Protein AF-A0A2A5QSI7-F1 (afdb_monomer)

Sequence (95 aa):
MVTQQLYVVGLGLGLIGSLVTVVSLVLAGFVTTAVIGLGTTFTFAVGLDNVFTRKDFDREHSLIYRVVNCGGAVIVVALGLLMLTVGIVSFRTFV

Structure (mmCIF, N/CA/C/O backbone):
data_AF-A0A2A5QSI7-F1
#
_entry.id   AF-A0A2A5QSI7-F1
#
loop_
_atom_site.group_PDB
_atom_site.id
_atom_site.type_symbol
_atom_site.label_atom_id
_atom_site.label_alt_id
_atom_site.label_comp_id
_atom_site.label_asym_id
_atom_site.label_entity_id
_atom_site.label_seq_id
_atom_site.pdbx_PDB_ins_code
_atom_site.Cartn_x
_atom_site.Cartn_y
_atom_site.Cartn_z
_atom_site.occupancy
_atom_site.B_iso_or_equiv
_atom_site.auth_seq_id
_atom_site.auth_comp_id
_atom_site.auth_asym_id
_atom_site.auth_atom_id
_atom_site.pdbx_PDB_model_num
ATOM 1 N N . MET A 1 1 ? -8.761 -6.774 18.023 1.00 73.94 1 MET A N 1
ATOM 2 C CA . MET A 1 1 ? -8.043 -7.800 17.208 1.00 73.94 1 MET A CA 1
ATOM 3 C C . MET A 1 1 ? -8.396 -7.869 15.703 1.00 73.94 1 MET A C 1
ATOM 5 O O . MET A 1 1 ? -7.539 -7.495 14.915 1.00 73.94 1 MET A O 1
ATOM 9 N N . VAL A 1 2 ? -9.590 -8.296 15.246 1.00 84.19 2 VAL A N 1
ATOM 10 C CA . VAL A 1 2 ? -9.871 -8.507 13.788 1.00 84.19 2 VAL A CA 1
ATOM 11 C C . VAL A 1 2 ? -9.641 -7.255 12.927 1.00 84.19 2 VAL A C 1
ATOM 13 O O . VAL A 1 2 ? -9.015 -7.318 11.874 1.00 84.19 2 VAL A O 1
ATOM 16 N N . THR A 1 3 ? -10.082 -6.084 13.389 1.00 87.88 3 THR A N 1
ATOM 17 C CA . THR A 1 3 ? -9.902 -4.822 12.653 1.00 87.88 3 THR A CA 1
ATOM 18 C C . THR A 1 3 ? -8.429 -4.453 12.465 1.00 87.88 3 THR A C 1
ATOM 20 O O . THR A 1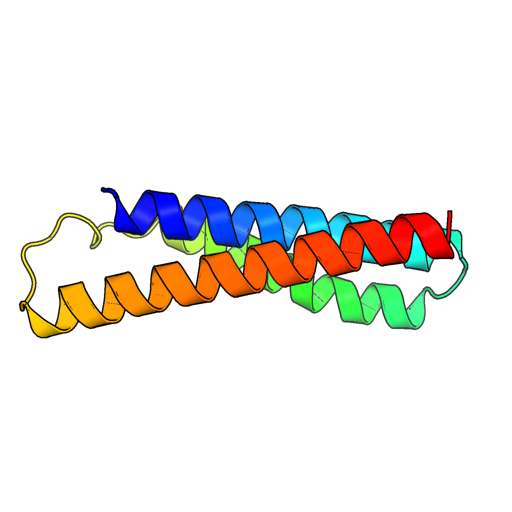 3 ? -8.051 -3.949 11.414 1.00 87.88 3 THR A O 1
ATOM 23 N N . GLN A 1 4 ? -7.582 -4.746 13.456 1.00 89.56 4 GLN A N 1
ATOM 24 C CA . GLN A 1 4 ? -6.139 -4.527 13.362 1.00 89.56 4 GLN A CA 1
ATOM 25 C C . GLN A 1 4 ? -5.518 -5.434 12.294 1.00 89.56 4 GLN A C 1
ATOM 27 O O . GLN A 1 4 ? -4.729 -4.963 11.483 1.00 89.56 4 GLN A O 1
ATOM 32 N N . GLN A 1 5 ? -5.922 -6.709 12.242 1.00 91.69 5 GLN A N 1
ATOM 33 C CA . GLN A 1 5 ? -5.467 -7.639 11.203 1.00 91.69 5 GLN A CA 1
ATOM 34 C C . GLN A 1 5 ? -5.857 -7.156 9.803 1.00 91.69 5 GLN A C 1
ATOM 36 O O . GLN A 1 5 ? -5.024 -7.185 8.904 1.00 91.69 5 GLN A O 1
ATOM 41 N N . LEU A 1 6 ? -7.081 -6.651 9.621 1.00 94.12 6 LEU A N 1
ATOM 42 C CA . LEU A 1 6 ? -7.516 -6.083 8.341 1.00 94.12 6 LEU A CA 1
ATOM 43 C C . LEU A 1 6 ? -6.652 -4.886 7.921 1.00 94.12 6 LEU A C 1
ATOM 45 O O . LEU A 1 6 ? -6.231 -4.818 6.768 1.00 94.12 6 LEU A O 1
ATOM 49 N N . TYR A 1 7 ? -6.323 -3.984 8.850 1.00 94.38 7 TYR A N 1
ATOM 50 C CA . TYR A 1 7 ? -5.392 -2.890 8.567 1.00 94.38 7 TYR A CA 1
ATOM 51 C C . TYR A 1 7 ? -4.005 -3.401 8.164 1.00 94.38 7 TYR A C 1
ATOM 53 O O . TYR A 1 7 ? -3.480 -2.960 7.146 1.00 94.38 7 TYR A O 1
ATOM 61 N N . VAL A 1 8 ? -3.428 -4.345 8.918 1.00 95.69 8 VAL A N 1
ATOM 62 C CA . VAL A 1 8 ? -2.114 -4.936 8.604 1.00 95.69 8 VAL A CA 1
ATOM 63 C C . VAL A 1 8 ? -2.120 -5.570 7.213 1.00 95.69 8 VAL A C 1
ATOM 65 O O . VAL A 1 8 ? -1.206 -5.325 6.429 1.00 95.69 8 VAL A O 1
ATOM 68 N N . VAL A 1 9 ? -3.162 -6.335 6.881 1.00 97.19 9 VAL A N 1
ATOM 69 C CA . VAL A 1 9 ? -3.310 -6.964 5.564 1.00 97.19 9 VAL A CA 1
ATOM 70 C C . VAL A 1 9 ? -3.405 -5.904 4.470 1.00 97.19 9 VAL A C 1
ATOM 72 O O . VAL A 1 9 ? -2.625 -5.946 3.524 1.00 97.19 9 VAL A O 1
ATOM 75 N N . GLY A 1 10 ? -4.306 -4.928 4.592 1.00 97.12 10 GLY A N 1
ATOM 76 C CA . GLY A 1 10 ? -4.476 -3.897 3.567 1.00 97.12 10 GLY A CA 1
ATOM 77 C C . GLY A 1 10 ? -3.223 -3.047 3.352 1.00 97.12 10 GLY A C 1
ATOM 78 O O . GLY A 1 10 ? -2.805 -2.835 2.216 1.00 97.12 10 GLY A O 1
ATOM 79 N N . LEU A 1 11 ? -2.569 -2.624 4.434 1.00 97.56 11 LEU A N 1
ATOM 80 C CA . LEU A 1 11 ? -1.329 -1.850 4.360 1.00 97.56 11 LEU A CA 1
ATOM 81 C C . LEU A 1 11 ? -0.170 -2.681 3.804 1.00 97.56 11 LEU A C 1
ATOM 83 O O . LEU A 1 11 ? 0.600 -2.172 2.996 1.00 97.56 11 LEU A O 1
ATOM 87 N N . GLY A 1 12 ? -0.072 -3.958 4.181 1.00 97.81 12 GLY A N 1
ATOM 88 C CA . GLY A 1 12 ? 0.931 -4.878 3.649 1.00 97.81 12 GLY A CA 1
ATOM 89 C C . GLY A 1 12 ? 0.764 -5.116 2.147 1.00 97.81 12 GLY A C 1
ATOM 90 O O . GLY A 1 12 ? 1.733 -5.005 1.399 1.00 97.81 12 GLY A O 1
ATOM 91 N N . LEU A 1 13 ? -0.466 -5.367 1.687 1.00 98.06 13 LEU A N 1
ATOM 92 C CA . LEU A 1 13 ? -0.780 -5.497 0.257 1.00 98.06 13 LEU A CA 1
ATOM 93 C C . LEU A 1 13 ? -0.438 -4.209 -0.502 1.00 98.06 13 LEU A C 1
ATOM 95 O O . LEU A 1 13 ? 0.188 -4.268 -1.561 1.00 98.06 13 LEU A O 1
ATOM 99 N N . GLY A 1 14 ? -0.795 -3.055 0.069 1.00 97.81 14 GLY A N 1
ATOM 100 C CA . GLY A 1 14 ? -0.483 -1.749 -0.501 1.00 97.81 14 GLY A CA 1
ATOM 101 C C . GLY A 1 14 ? 1.016 -1.492 -0.616 1.00 97.81 14 GLY A C 1
ATOM 102 O O . GLY A 1 14 ? 1.476 -1.066 -1.674 1.00 97.81 14 GLY A O 1
ATOM 103 N N . LEU A 1 15 ? 1.778 -1.827 0.428 1.00 98.00 15 LEU A N 1
ATOM 104 C CA . LEU A 1 15 ? 3.232 -1.682 0.469 1.00 98.00 15 LEU A CA 1
ATOM 105 C C . LEU A 1 15 ? 3.927 -2.566 -0.573 1.00 98.00 15 LEU A C 1
ATOM 107 O O . LEU A 1 15 ? 4.814 -2.103 -1.287 1.00 98.00 15 LEU A O 1
ATOM 111 N N . ILE A 1 16 ? 3.518 -3.833 -0.684 1.00 98.12 16 ILE A N 1
ATOM 112 C CA . ILE A 1 16 ? 4.063 -4.755 -1.689 1.00 98.12 16 ILE A CA 1
ATOM 113 C C . ILE A 1 16 ? 3.742 -4.236 -3.094 1.00 98.12 16 ILE A C 1
ATOM 115 O O . ILE A 1 16 ? 4.638 -4.117 -3.929 1.00 98.12 16 ILE A O 1
ATOM 119 N N . GLY A 1 17 ? 2.481 -3.877 -3.347 1.00 97.56 17 GLY A N 1
ATOM 120 C CA . GLY A 1 17 ? 2.043 -3.355 -4.638 1.00 97.56 17 GLY A CA 1
ATOM 121 C C . GLY A 1 17 ? 2.783 -2.088 -5.063 1.00 97.56 17 GLY A C 1
ATOM 122 O O . GLY A 1 17 ? 3.246 -1.989 -6.204 1.00 97.56 17 GLY A O 1
ATOM 123 N N . SER A 1 18 ? 2.961 -1.137 -4.144 1.00 97.50 18 SER A N 1
ATOM 124 C CA . SER A 1 18 ? 3.675 0.109 -4.425 1.00 97.50 18 SER A CA 1
ATOM 125 C C . SER A 1 18 ? 5.170 -0.120 -4.662 1.00 97.50 18 SER A C 1
ATOM 127 O O . SER A 1 18 ? 5.726 0.472 -5.584 1.00 97.50 18 SER A O 1
ATOM 129 N N . LEU A 1 19 ? 5.820 -1.020 -3.912 1.00 97.88 19 LEU A N 1
ATOM 130 C CA . LEU A 1 19 ? 7.223 -1.387 -4.141 1.00 97.88 19 LEU A CA 1
ATOM 131 C C . LEU A 1 19 ? 7.427 -2.015 -5.519 1.00 97.88 19 LEU A C 1
ATOM 133 O O . LEU A 1 19 ? 8.316 -1.590 -6.256 1.00 97.88 19 LEU A O 1
ATOM 137 N N . VAL A 1 20 ? 6.583 -2.980 -5.893 1.00 98.00 20 VAL A N 1
ATOM 138 C CA . VAL A 1 20 ? 6.644 -3.611 -7.219 1.00 98.00 20 VAL A CA 1
ATOM 139 C C . VAL A 1 20 ? 6.434 -2.567 -8.317 1.00 98.00 20 VAL A C 1
ATOM 141 O O . VAL A 1 20 ? 7.173 -2.563 -9.301 1.00 98.00 20 VAL A O 1
ATOM 144 N N . THR A 1 21 ? 5.489 -1.642 -8.132 1.00 97.62 21 THR A N 1
ATOM 145 C CA . THR A 1 21 ? 5.249 -0.531 -9.069 1.00 97.62 21 THR A CA 1
ATOM 146 C C . THR A 1 21 ? 6.501 0.332 -9.240 1.00 97.62 21 THR A C 1
ATOM 148 O O . THR A 1 21 ? 6.939 0.560 -10.366 1.00 97.62 21 THR A O 1
ATOM 151 N N . VAL A 1 22 ? 7.111 0.777 -8.136 1.00 97.62 22 VAL A N 1
ATOM 152 C CA . VAL A 1 22 ? 8.323 1.612 -8.152 1.00 97.62 22 VAL A CA 1
ATOM 153 C C . VAL A 1 22 ? 9.469 0.892 -8.857 1.00 97.62 22 VAL A C 1
ATOM 155 O O . VAL A 1 22 ? 10.083 1.469 -9.750 1.00 97.62 22 VAL A O 1
ATOM 158 N N . VAL A 1 23 ? 9.730 -0.371 -8.510 1.00 97.44 23 VAL A N 1
ATOM 159 C CA . VAL A 1 23 ? 10.795 -1.165 -9.143 1.00 97.44 23 VAL A CA 1
ATOM 160 C C . VAL A 1 23 ? 10.545 -1.313 -10.643 1.00 97.44 23 VAL A C 1
ATOM 162 O O . VAL A 1 23 ? 11.457 -1.090 -11.433 1.00 97.44 23 VAL A O 1
ATOM 165 N N . SER A 1 24 ? 9.308 -1.609 -11.045 1.00 97.31 24 SER A N 1
ATOM 166 C CA . SER A 1 24 ? 8.938 -1.753 -12.459 1.00 97.31 24 SER A CA 1
ATOM 167 C C . SER A 1 24 ? 9.173 -0.454 -13.242 1.00 97.31 24 SER A C 1
ATOM 169 O O . SER A 1 24 ? 9.745 -0.479 -14.328 1.00 97.31 24 SER A O 1
ATOM 171 N N . LEU A 1 25 ? 8.807 0.699 -12.670 1.00 96.25 25 LEU A N 1
ATOM 172 C CA . LEU A 1 25 ? 9.052 2.010 -13.282 1.00 96.25 25 LEU A CA 1
ATOM 173 C C . LEU A 1 25 ? 10.546 2.335 -13.394 1.00 96.25 25 LEU A C 1
ATOM 175 O O . LEU A 1 25 ? 10.970 2.875 -14.415 1.00 96.25 25 LEU A O 1
ATOM 179 N N . VAL A 1 26 ? 11.347 2.001 -12.376 1.00 96.81 26 VAL A N 1
ATOM 180 C CA . VAL A 1 26 ? 12.808 2.182 -12.416 1.00 96.81 26 VAL A CA 1
ATOM 181 C C . VAL A 1 26 ? 13.426 1.332 -13.524 1.00 96.81 26 VAL A C 1
ATOM 183 O O . VAL A 1 26 ? 14.231 1.850 -14.296 1.00 96.81 26 VAL A O 1
ATOM 186 N N . LEU A 1 27 ? 13.026 0.062 -13.638 1.00 96.00 27 LEU A N 1
ATOM 187 C CA . LEU A 1 27 ? 13.526 -0.849 -14.672 1.00 96.00 27 LEU A CA 1
ATOM 188 C C . LEU A 1 27 ? 13.160 -0.382 -16.089 1.00 96.00 27 LEU A C 1
ATOM 190 O O . LEU A 1 27 ? 13.976 -0.513 -16.996 1.00 96.00 27 LEU A O 1
ATOM 194 N N . ALA A 1 28 ? 11.994 0.244 -16.265 1.00 95.81 28 ALA A N 1
ATOM 195 C CA . ALA A 1 28 ? 11.592 0.860 -17.530 1.00 95.81 28 ALA A CA 1
ATOM 196 C C . ALA A 1 28 ? 12.177 2.267 -17.780 1.00 95.81 28 ALA A C 1
ATOM 198 O O . ALA A 1 28 ? 11.862 2.890 -18.793 1.00 95.81 28 ALA A O 1
ATOM 199 N N . GLY A 1 29 ? 13.018 2.796 -16.884 1.00 95.31 29 GLY A N 1
ATOM 200 C CA . GLY A 1 29 ? 13.670 4.102 -17.042 1.00 95.31 29 GLY A CA 1
ATOM 201 C C . GLY A 1 29 ? 12.828 5.317 -16.620 1.00 95.31 29 GLY A C 1
ATOM 202 O O . GLY A 1 29 ? 13.293 6.452 -16.733 1.00 95.31 29 GLY A O 1
ATOM 203 N N . PHE A 1 30 ? 11.627 5.121 -16.067 1.00 94.81 30 PHE A N 1
ATOM 204 C CA . PHE A 1 30 ? 10.735 6.189 -15.588 1.00 94.81 30 PHE A CA 1
ATOM 205 C C . PHE A 1 30 ? 11.064 6.628 -14.150 1.00 94.81 30 PHE A C 1
ATOM 207 O O . PHE A 1 30 ? 10.227 6.577 -13.243 1.00 94.81 30 PHE A O 1
ATOM 214 N N . VAL A 1 31 ? 12.300 7.080 -13.922 1.00 92.94 31 VAL A N 1
ATOM 215 C CA . VAL A 1 31 ? 12.827 7.368 -12.573 1.00 92.94 31 VAL A CA 1
ATOM 216 C C . VAL A 1 31 ? 12.065 8.495 -11.864 1.00 92.94 31 VAL A C 1
ATOM 218 O O . VAL A 1 31 ? 11.779 8.388 -10.675 1.00 92.94 31 VAL A O 1
ATOM 221 N N . THR A 1 32 ? 11.681 9.560 -12.571 1.00 92.94 32 THR A N 1
ATOM 222 C CA . THR A 1 32 ? 10.931 10.683 -11.976 1.00 92.94 32 THR A CA 1
ATOM 223 C C . THR A 1 32 ? 9.567 10.242 -11.445 1.00 92.94 32 THR A C 1
ATOM 225 O O . THR A 1 32 ? 9.191 10.596 -10.327 1.00 92.94 32 THR A O 1
ATOM 228 N N . THR A 1 33 ? 8.851 9.405 -12.198 1.00 91.06 33 THR A N 1
ATOM 229 C CA . THR A 1 33 ? 7.579 8.810 -11.770 1.00 91.06 33 THR A CA 1
ATOM 230 C C . THR A 1 33 ? 7.780 7.827 -10.617 1.00 91.06 33 THR A C 1
ATOM 232 O O . THR A 1 33 ? 6.984 7.813 -9.679 1.00 91.06 33 THR A O 1
ATOM 235 N N . ALA A 1 34 ? 8.868 7.052 -10.632 1.00 91.25 34 ALA A N 1
ATOM 236 C CA . ALA A 1 34 ? 9.209 6.146 -9.540 1.00 91.25 34 ALA A CA 1
ATOM 237 C C . ALA A 1 34 ? 9.459 6.892 -8.215 1.00 91.25 34 ALA A C 1
ATOM 239 O O . ALA A 1 34 ? 8.984 6.448 -7.170 1.00 91.25 34 ALA A O 1
ATOM 240 N N . VAL A 1 35 ? 10.127 8.053 -8.252 1.00 93.12 35 VAL A N 1
ATOM 241 C CA . VAL A 1 35 ? 10.340 8.904 -7.065 1.00 93.12 35 VAL A CA 1
ATOM 242 C C . VAL A 1 35 ? 9.013 9.391 -6.483 1.00 93.12 35 VAL A C 1
ATOM 244 O O . VAL A 1 35 ? 8.838 9.368 -5.268 1.00 93.12 35 VAL A O 1
ATOM 247 N N . ILE A 1 36 ? 8.048 9.766 -7.327 1.00 90.44 36 ILE A N 1
ATOM 248 C CA . ILE A 1 36 ? 6.697 10.120 -6.863 1.00 90.44 36 ILE A CA 1
ATOM 249 C C . ILE A 1 36 ? 6.026 8.901 -6.205 1.00 90.44 36 ILE A C 1
ATOM 251 O O . ILE A 1 36 ? 5.446 9.019 -5.125 1.00 90.44 36 ILE A O 1
ATOM 255 N N . GLY A 1 37 ? 6.170 7.714 -6.805 1.00 90.75 37 GLY A N 1
ATOM 256 C CA . GLY A 1 37 ? 5.649 6.454 -6.266 1.00 90.75 37 GLY A CA 1
ATOM 257 C C . GLY A 1 37 ? 6.231 6.056 -4.901 1.00 90.75 37 GLY A C 1
ATOM 258 O O . GLY A 1 37 ? 5.545 5.404 -4.111 1.00 90.75 37 GLY A O 1
ATOM 259 N N . LEU A 1 38 ? 7.451 6.497 -4.564 1.00 94.19 38 LEU A N 1
ATOM 260 C CA . LEU A 1 38 ? 8.024 6.289 -3.226 1.00 94.19 38 LEU A CA 1
ATOM 261 C C . LEU A 1 38 ? 7.200 6.965 -2.128 1.00 94.19 38 LEU A C 1
ATOM 263 O O . LEU A 1 38 ? 7.133 6.431 -1.023 1.00 94.19 38 LEU A O 1
ATOM 267 N N . GLY A 1 39 ? 6.533 8.085 -2.425 1.00 94.19 39 GLY A N 1
ATOM 268 C CA . GLY A 1 39 ? 5.620 8.730 -1.480 1.00 94.19 39 GLY A CA 1
ATOM 269 C C . GLY A 1 39 ? 4.491 7.789 -1.058 1.00 94.19 39 GLY A C 1
ATOM 270 O O . GLY A 1 39 ? 4.210 7.649 0.131 1.00 94.19 39 GLY A O 1
ATOM 271 N N . THR A 1 40 ? 3.913 7.060 -2.014 1.00 92.75 40 THR A N 1
ATOM 272 C CA . THR A 1 40 ? 2.879 6.054 -1.746 1.00 92.75 40 THR A CA 1
ATOM 273 C C . THR A 1 40 ? 3.414 4.900 -0.897 1.00 92.75 40 THR A C 1
ATOM 275 O O . THR A 1 40 ? 2.783 4.519 0.089 1.00 92.75 40 THR A O 1
ATOM 278 N N . THR A 1 41 ? 4.601 4.383 -1.223 1.00 96.12 41 THR A N 1
ATOM 279 C CA . THR A 1 41 ? 5.278 3.347 -0.421 1.00 96.12 41 THR A CA 1
ATOM 280 C C . THR A 1 41 ? 5.515 3.813 1.013 1.00 96.12 41 THR A C 1
ATOM 282 O O . THR A 1 41 ? 5.224 3.083 1.962 1.00 96.12 41 THR A O 1
ATOM 285 N N . PHE A 1 42 ? 5.983 5.049 1.184 1.00 97.19 42 PHE A N 1
ATOM 286 C CA . PHE A 1 42 ? 6.205 5.643 2.495 1.00 97.19 42 PHE A CA 1
ATOM 287 C C . PHE A 1 42 ? 4.902 5.755 3.297 1.00 97.19 42 PHE A C 1
ATOM 289 O O . PHE A 1 42 ? 4.881 5.389 4.471 1.00 97.19 42 PHE A O 1
ATOM 296 N N . THR A 1 43 ? 3.794 6.173 2.674 1.00 95.94 43 THR A N 1
ATOM 297 C CA . THR A 1 43 ? 2.480 6.230 3.338 1.00 95.94 43 THR A CA 1
ATOM 298 C C . THR A 1 43 ? 2.035 4.864 3.86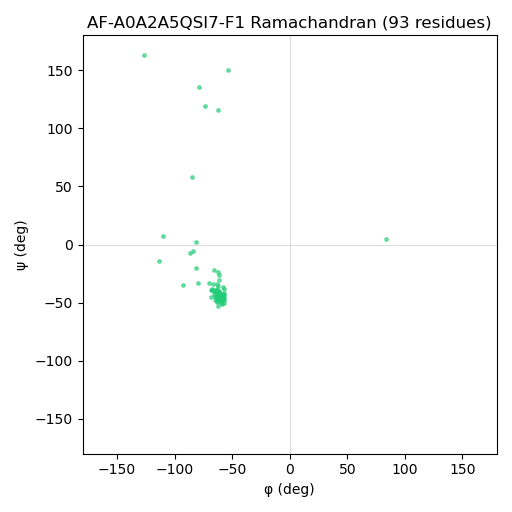3 1.00 95.94 43 THR A C 1
ATOM 300 O O . THR A 1 43 ? 1.591 4.777 5.009 1.00 95.94 43 THR A O 1
ATOM 303 N N . PHE A 1 44 ? 2.180 3.792 3.076 1.00 95.88 44 PHE A N 1
ATOM 304 C CA . PHE A 1 44 ? 1.835 2.444 3.540 1.00 95.88 44 PHE A CA 1
ATOM 305 C C . PHE A 1 44 ? 2.749 1.962 4.669 1.00 95.88 44 PHE A C 1
ATOM 307 O O . PHE A 1 44 ? 2.254 1.385 5.637 1.00 95.88 44 PHE A O 1
ATOM 314 N N . ALA A 1 45 ? 4.053 2.240 4.588 1.00 97.00 45 ALA A N 1
ATOM 315 C CA . ALA A 1 45 ? 5.012 1.872 5.628 1.00 97.00 45 ALA A CA 1
ATOM 316 C C . ALA A 1 45 ? 4.715 2.576 6.963 1.00 97.00 45 ALA A C 1
ATOM 318 O O . ALA A 1 45 ? 4.614 1.919 7.997 1.00 97.00 45 ALA A O 1
ATOM 319 N N . VAL A 1 46 ? 4.495 3.895 6.935 1.00 97.06 46 VAL A N 1
ATOM 320 C CA . VAL A 1 46 ? 4.115 4.679 8.124 1.00 97.06 46 VAL A CA 1
ATOM 321 C C . VAL A 1 46 ? 2.757 4.232 8.662 1.00 97.06 46 VAL A C 1
ATOM 323 O O . VAL A 1 46 ? 2.579 4.103 9.870 1.00 97.06 46 VAL A O 1
ATOM 326 N N . GLY A 1 47 ? 1.792 3.958 7.781 1.00 94.75 47 GLY A N 1
ATOM 327 C CA . GLY A 1 47 ? 0.503 3.401 8.181 1.00 94.75 47 GLY A CA 1
ATOM 328 C C . GLY A 1 47 ? 0.661 2.079 8.932 1.00 94.75 47 GLY A C 1
ATOM 329 O O . GLY A 1 47 ? -0.007 1.867 9.942 1.00 94.75 47 GLY A O 1
ATOM 330 N N . LEU A 1 48 ? 1.557 1.207 8.464 1.00 94.38 48 LEU A N 1
ATOM 331 C CA . LEU A 1 48 ? 1.799 -0.100 9.069 1.00 94.38 48 LEU A CA 1
ATOM 332 C C . LEU A 1 48 ? 2.455 0.032 10.448 1.00 94.38 48 LEU A C 1
ATOM 334 O O . LEU A 1 48 ? 1.990 -0.593 11.401 1.00 94.38 48 LEU A O 1
ATOM 338 N N . ASP A 1 49 ? 3.465 0.894 10.571 1.00 95.38 49 ASP A N 1
ATOM 339 C CA . ASP A 1 49 ? 4.103 1.213 11.853 1.00 95.38 49 ASP A CA 1
ATOM 340 C C . ASP A 1 49 ? 3.090 1.767 12.869 1.00 95.38 49 ASP A C 1
ATOM 342 O O . ASP A 1 49 ? 2.987 1.278 13.997 1.00 95.38 49 ASP A O 1
ATOM 346 N N . ASN A 1 50 ? 2.239 2.701 12.434 1.00 93.06 50 ASN A N 1
ATOM 347 C CA . ASN A 1 50 ? 1.167 3.252 13.262 1.00 93.06 50 ASN A CA 1
ATOM 348 C C . ASN A 1 50 ? 0.199 2.171 13.764 1.00 93.06 50 ASN A C 1
ATOM 350 O O . ASN A 1 50 ? -0.281 2.246 14.892 1.00 93.06 50 ASN A O 1
ATOM 354 N N . VAL A 1 51 ? -0.107 1.150 12.961 1.00 91.44 51 VAL A N 1
ATOM 355 C CA . VAL A 1 51 ? -1.009 0.063 13.380 1.00 91.44 51 VAL A CA 1
ATOM 356 C C . VAL A 1 51 ? -0.374 -0.831 14.448 1.00 91.44 51 VAL A C 1
ATOM 358 O O . VAL A 1 51 ? -1.092 -1.319 15.325 1.00 91.44 51 VAL A O 1
ATOM 361 N N . PHE A 1 52 ? 0.945 -1.030 14.410 1.00 87.62 52 PHE A N 1
ATOM 362 C CA . PHE A 1 52 ? 1.665 -1.818 15.415 1.00 87.62 52 PHE A CA 1
ATOM 363 C C . PHE A 1 52 ? 1.933 -1.049 16.710 1.00 87.62 52 PHE A C 1
ATOM 365 O O . PHE A 1 52 ? 1.911 -1.640 17.789 1.00 87.62 52 PHE A O 1
ATOM 372 N N . THR A 1 53 ? 2.155 0.261 16.630 1.00 87.31 53 THR A N 1
ATOM 373 C CA . THR A 1 53 ? 2.421 1.106 17.807 1.00 87.31 53 THR A CA 1
ATOM 374 C C . THR A 1 53 ? 1.145 1.529 18.540 1.00 87.31 53 THR A C 1
ATOM 376 O O . THR A 1 53 ? 1.186 1.872 19.728 1.00 87.31 53 THR A O 1
ATOM 379 N N . ARG A 1 54 ? -0.013 1.477 17.872 1.00 81.81 54 ARG A N 1
ATOM 380 C CA . ARG A 1 54 ? -1.297 1.895 18.442 1.00 81.81 54 ARG A CA 1
ATOM 381 C C . ARG A 1 54 ? -1.837 0.897 19.470 1.00 81.81 54 ARG A C 1
ATOM 383 O O . ARG A 1 54 ? -2.192 -0.232 19.149 1.00 81.81 54 ARG A O 1
ATOM 390 N N . LYS A 1 55 ? -2.014 1.371 20.708 1.00 70.38 55 LYS A N 1
ATOM 391 C CA . LYS A 1 55 ? -2.552 0.591 21.843 1.00 70.38 55 LYS A CA 1
ATOM 392 C C . LYS A 1 55 ? -4.085 0.584 21.942 1.00 70.38 55 LYS A C 1
ATOM 394 O O . LYS A 1 55 ? -4.645 -0.142 22.755 1.00 70.38 55 LYS A O 1
ATOM 399 N N . ASP A 1 56 ? -4.771 1.377 21.122 1.00 70.25 56 ASP A N 1
ATOM 400 C CA . ASP A 1 56 ? -6.213 1.627 21.270 1.00 70.25 56 ASP A CA 1
ATOM 401 C C . ASP A 1 56 ? -7.116 0.565 20.623 1.00 70.25 56 ASP A C 1
ATOM 403 O O . ASP A 1 56 ? -8.335 0.626 20.774 1.00 70.25 56 ASP A O 1
ATOM 407 N N . PHE A 1 57 ? -6.559 -0.413 19.900 1.00 66.12 57 PHE A N 1
ATOM 408 C CA . PHE A 1 57 ? -7.361 -1.411 19.180 1.00 66.12 57 PHE A CA 1
ATOM 409 C C . PHE A 1 57 ? -8.171 -2.351 20.089 1.00 66.12 57 PHE A C 1
ATOM 411 O O . PHE A 1 57 ? -9.180 -2.887 19.627 1.00 66.12 57 PHE A O 1
ATOM 418 N N . ASP A 1 58 ? -7.771 -2.514 21.354 1.00 62.44 58 ASP A N 1
ATOM 419 C CA . ASP A 1 58 ? -8.451 -3.368 22.343 1.00 62.44 58 ASP A CA 1
ATOM 420 C C . ASP A 1 58 ? -9.148 -2.566 23.461 1.00 62.44 58 ASP A C 1
ATOM 422 O O . ASP A 1 58 ? -9.672 -3.140 24.416 1.00 62.44 58 ASP A O 1
ATOM 426 N N . ARG A 1 59 ? -9.206 -1.231 23.355 1.00 65.50 59 ARG A N 1
ATOM 427 C CA . ARG A 1 59 ? -9.900 -0.395 24.342 1.00 65.50 59 ARG A CA 1
ATOM 428 C C . ARG A 1 59 ? -11.408 -0.432 24.093 1.00 65.50 59 ARG A C 1
ATOM 430 O O . ARG A 1 59 ? -11.867 -0.304 22.956 1.00 65.50 59 ARG A O 1
ATOM 437 N N . GLU A 1 60 ? -12.208 -0.582 25.149 1.00 68.12 60 GLU A N 1
ATOM 438 C CA . GLU A 1 60 ? -13.660 -0.441 25.027 1.00 68.12 60 GLU A CA 1
ATOM 439 C C . GLU A 1 60 ? -13.990 0.986 24.576 1.00 68.12 60 GLU A C 1
ATOM 441 O O . GLU A 1 60 ? -13.651 1.972 25.228 1.00 68.12 60 GLU A O 1
ATOM 446 N N . HIS A 1 61 ? -14.571 1.099 23.387 1.00 75.06 61 HIS A N 1
ATOM 447 C CA . HIS A 1 61 ? -14.974 2.351 22.759 1.00 75.06 61 HIS A CA 1
ATOM 448 C C . HIS A 1 61 ? -16.442 2.259 22.365 1.00 75.06 61 HIS A C 1
ATOM 450 O O . HIS A 1 61 ? -17.007 1.165 22.280 1.00 75.06 61 HIS A O 1
ATOM 456 N N . SER A 1 62 ? -17.049 3.418 22.107 1.00 83.88 62 SER A N 1
ATOM 457 C CA . SER A 1 62 ? -18.435 3.502 21.659 1.00 83.88 62 SER A CA 1
ATOM 458 C C . SER A 1 62 ? -18.680 2.637 20.415 1.00 83.88 62 SER A C 1
ATOM 460 O O . SER A 1 62 ? -17.796 2.427 19.578 1.00 83.88 62 SER A O 1
ATOM 462 N N . LEU A 1 63 ? -19.910 2.138 20.275 1.00 84.75 63 LEU A N 1
ATOM 463 C CA . LEU A 1 63 ? -20.310 1.284 19.152 1.00 84.75 63 LEU A CA 1
ATOM 464 C C . LEU A 1 63 ? -20.072 1.988 17.801 1.00 84.75 63 LEU A C 1
ATOM 466 O O . LEU A 1 63 ? -19.553 1.377 1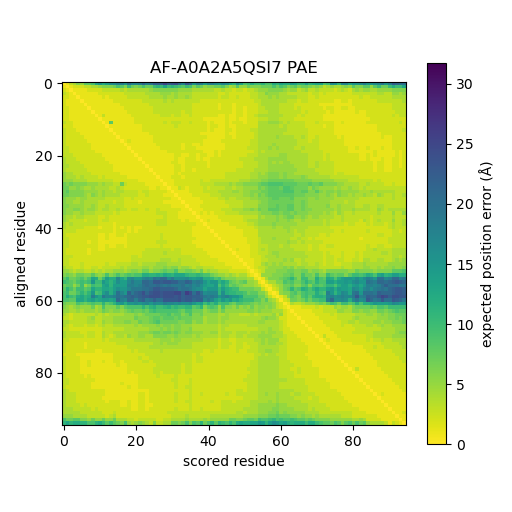6.870 1.00 84.75 63 LEU A O 1
ATOM 470 N N . ILE A 1 64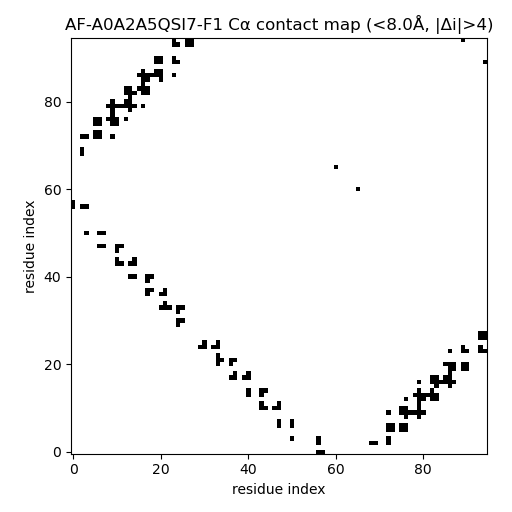 ? -20.334 3.300 17.739 1.00 87.31 64 ILE A N 1
ATOM 471 C CA . ILE A 1 64 ? -20.075 4.151 16.566 1.00 87.31 64 ILE A CA 1
ATOM 472 C C . ILE A 1 64 ? -18.596 4.101 16.169 1.00 87.31 64 ILE A C 1
ATOM 474 O O . ILE A 1 64 ? -18.279 3.875 15.002 1.00 87.31 64 ILE A O 1
ATOM 478 N N . TYR A 1 65 ? -17.682 4.243 17.132 1.00 85.69 65 TYR A N 1
ATOM 479 C CA . TYR A 1 65 ? -16.249 4.181 16.855 1.00 85.69 65 TYR A CA 1
ATOM 480 C C . TYR A 1 65 ? -15.837 2.818 16.288 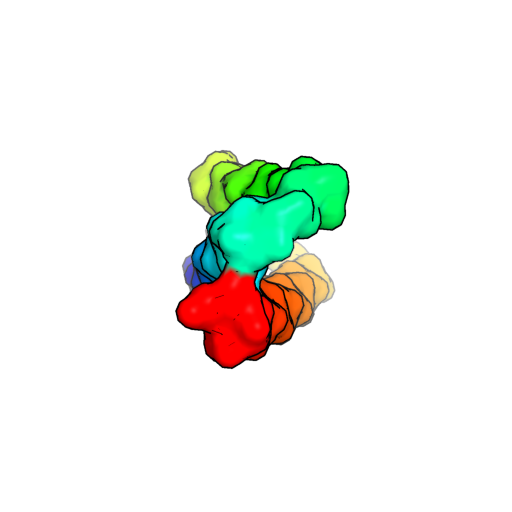1.00 85.69 65 TYR A C 1
ATOM 482 O O . TYR A 1 65 ? -15.076 2.756 15.324 1.00 85.69 65 TYR A O 1
ATOM 490 N N . ARG A 1 66 ? -16.368 1.717 16.837 1.00 84.69 66 ARG A N 1
ATOM 491 C CA . ARG A 1 66 ? -16.066 0.361 16.347 1.00 84.69 66 ARG A CA 1
ATOM 492 C C . ARG A 1 66 ? -16.517 0.161 14.900 1.00 84.69 66 ARG A C 1
ATOM 494 O O . ARG A 1 66 ? -15.759 -0.400 14.111 1.00 84.69 66 ARG A O 1
ATOM 501 N N . VAL A 1 67 ? -17.709 0.644 14.547 1.00 88.38 67 VAL A N 1
ATOM 502 C CA . VAL A 1 67 ? -18.246 0.554 13.178 1.00 88.38 67 VAL A CA 1
ATOM 503 C C . VAL A 1 67 ? -17.404 1.377 12.207 1.00 88.38 67 VAL A C 1
ATOM 505 O O . VAL A 1 67 ? -16.988 0.853 11.176 1.00 88.38 67 VAL A O 1
ATOM 508 N N . VAL A 1 68 ? -17.085 2.627 12.552 1.00 88.81 68 VAL A N 1
ATOM 509 C CA . VAL A 1 68 ? -16.254 3.500 11.706 1.00 88.81 68 VAL A CA 1
ATOM 510 C C . VAL A 1 68 ? -14.846 2.925 11.534 1.00 88.81 68 VAL A C 1
ATOM 512 O O . VAL A 1 68 ? -14.338 2.879 10.418 1.00 88.81 68 VAL A O 1
ATOM 515 N N . ASN A 1 69 ? -14.233 2.422 12.607 1.00 89.81 69 ASN A N 1
ATOM 516 C CA . ASN A 1 69 ? -12.907 1.802 12.557 1.00 89.81 69 ASN A CA 1
ATOM 517 C C . ASN A 1 69 ? -12.908 0.525 11.699 1.00 89.81 69 ASN A C 1
ATOM 519 O O . ASN A 1 69 ? -11.984 0.295 10.924 1.00 89.81 69 ASN A O 1
ATOM 523 N N . CYS A 1 70 ? -13.961 -0.292 11.796 1.00 89.44 70 CYS A N 1
ATOM 524 C CA . CYS A 1 70 ? -14.134 -1.457 10.931 1.00 89.44 70 CYS A CA 1
ATOM 525 C C . CYS A 1 70 ? -14.287 -1.047 9.459 1.00 89.44 70 CYS A C 1
ATOM 527 O O . CYS A 1 70 ? -13.586 -1.580 8.601 1.00 89.44 70 CYS A O 1
ATOM 529 N N . GLY A 1 71 ? -15.131 -0.051 9.171 1.00 91.94 71 GLY A N 1
ATOM 530 C CA . GLY A 1 71 ? -15.294 0.496 7.822 1.00 91.94 71 GLY A CA 1
ATOM 531 C C . GLY A 1 71 ? -13.982 1.037 7.249 1.00 91.94 71 GLY A C 1
ATOM 532 O O . GLY A 1 71 ? -13.632 0.729 6.112 1.00 91.94 71 GLY A O 1
ATOM 533 N N . GLY A 1 72 ? -13.203 1.758 8.059 1.00 92.00 72 GLY A N 1
ATOM 534 C CA . GLY A 1 72 ? -11.867 2.221 7.688 1.00 92.00 72 GLY A CA 1
ATOM 535 C C . GLY A 1 72 ? -10.920 1.071 7.342 1.00 92.00 72 GLY A C 1
ATOM 536 O O . GLY A 1 72 ? -10.219 1.143 6.335 1.00 92.00 72 GLY A O 1
ATOM 537 N N . ALA A 1 73 ? -10.935 -0.016 8.114 1.00 92.94 73 ALA A N 1
ATOM 538 C CA . ALA A 1 73 ? -10.114 -1.188 7.824 1.00 92.94 73 ALA A CA 1
ATOM 539 C C . ALA A 1 73 ? -10.500 -1.862 6.498 1.00 92.94 73 ALA A C 1
ATOM 541 O O . ALA A 1 73 ? -9.620 -2.230 5.724 1.00 92.94 73 ALA A O 1
ATOM 542 N N . VAL A 1 74 ? -11.799 -1.969 6.196 1.00 95.88 74 VAL A N 1
ATOM 543 C CA . VAL A 1 74 ? -12.284 -2.505 4.910 1.00 95.88 74 VAL A CA 1
ATOM 544 C C . VAL A 1 74 ? -11.811 -1.640 3.738 1.00 95.88 74 VAL A C 1
ATOM 546 O O . VAL A 1 74 ? -11.329 -2.173 2.739 1.00 95.88 74 VAL A O 1
ATOM 549 N N . ILE A 1 75 ? -11.881 -0.312 3.868 1.00 96.38 75 ILE A N 1
ATOM 550 C CA . ILE A 1 75 ? -11.380 0.617 2.843 1.00 96.38 75 ILE A CA 1
ATOM 551 C C . ILE A 1 75 ? -9.873 0.433 2.640 1.00 96.38 75 ILE A C 1
ATOM 553 O O . ILE A 1 75 ? -9.411 0.365 1.503 1.00 96.38 75 ILE A O 1
ATOM 557 N N . VAL A 1 76 ? -9.101 0.305 3.722 1.00 96.81 76 VAL A N 1
ATOM 558 C CA . VAL A 1 76 ? -7.651 0.086 3.630 1.00 96.81 76 VAL A CA 1
ATOM 559 C C . VAL A 1 76 ? -7.319 -1.238 2.941 1.00 96.81 76 VAL A C 1
ATOM 561 O O . VAL A 1 76 ? -6.397 -1.275 2.128 1.00 96.81 76 VAL A O 1
ATOM 564 N N . VAL A 1 77 ? -8.088 -2.303 3.180 1.00 97.56 77 VAL A N 1
ATOM 565 C CA . VAL A 1 77 ? -7.945 -3.564 2.431 1.00 97.56 77 VAL A CA 1
ATOM 566 C C . VAL A 1 77 ? -8.226 -3.364 0.943 1.00 97.56 77 VAL A C 1
ATOM 568 O O . VAL A 1 77 ? -7.431 -3.809 0.116 1.00 97.56 77 VAL A O 1
ATOM 571 N N . ALA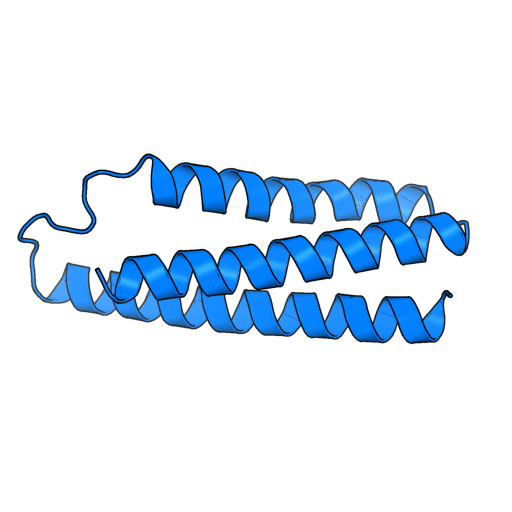 A 1 78 ? -9.308 -2.669 0.586 1.00 98.06 78 ALA A N 1
ATOM 572 C CA . ALA A 1 78 ? -9.643 -2.398 -0.811 1.00 98.06 78 ALA A CA 1
ATOM 573 C C . ALA A 1 78 ? -8.545 -1.584 -1.523 1.00 98.06 78 ALA A C 1
ATOM 575 O O . ALA A 1 78 ? -8.150 -1.925 -2.638 1.00 98.06 78 ALA A O 1
ATOM 576 N N . LEU A 1 79 ? -7.999 -0.557 -0.863 1.00 97.12 79 LEU A N 1
ATOM 577 C CA . LEU A 1 79 ? -6.872 0.229 -1.380 1.00 97.12 79 LEU A CA 1
ATOM 578 C C . LEU A 1 79 ?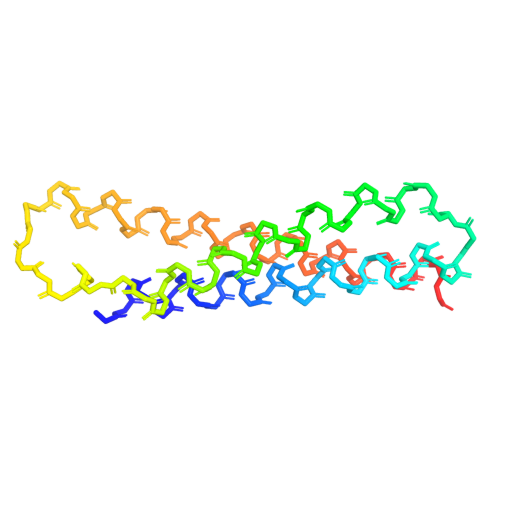 -5.591 -0.606 -1.506 1.00 97.12 79 LEU A C 1
ATOM 580 O O . LEU A 1 79 ? -4.864 -0.469 -2.489 1.00 97.12 79 LEU A O 1
ATOM 584 N N . GLY A 1 80 ? -5.333 -1.495 -0.547 1.00 97.44 80 GLY A N 1
ATOM 585 C CA . GLY A 1 80 ? -4.220 -2.439 -0.602 1.00 97.44 80 GLY A CA 1
ATOM 586 C C . GLY A 1 80 ? -4.307 -3.379 -1.802 1.00 97.44 80 GLY A C 1
ATOM 587 O O . GLY A 1 80 ? -3.339 -3.530 -2.544 1.00 97.44 80 GLY A O 1
ATOM 588 N N . LEU A 1 81 ? -5.484 -3.965 -2.038 1.00 98.25 81 LEU A N 1
ATOM 589 C CA . LEU A 1 81 ? -5.750 -4.818 -3.202 1.00 98.25 81 LEU A CA 1
ATOM 590 C C . LEU A 1 81 ? -5.623 -4.054 -4.523 1.00 98.25 81 LEU A C 1
ATOM 592 O O . LEU A 1 81 ? -5.060 -4.581 -5.486 1.00 98.25 81 LEU A O 1
ATOM 596 N N . LEU A 1 82 ? -6.109 -2.812 -4.569 1.00 98.06 82 LEU A N 1
ATOM 597 C CA . LEU A 1 82 ? -5.949 -1.943 -5.731 1.00 98.06 82 LEU A CA 1
ATOM 598 C C . LEU A 1 82 ? -4.466 -1.720 -6.036 1.00 98.06 82 LEU A C 1
ATOM 600 O O . LEU A 1 82 ? -4.034 -1.950 -7.162 1.00 98.06 82 LEU A O 1
ATOM 604 N N . MET A 1 83 ? -3.673 -1.333 -5.037 1.00 97.75 83 MET A N 1
ATOM 605 C CA . MET A 1 83 ? -2.244 -1.082 -5.231 1.00 97.75 83 MET A CA 1
ATOM 606 C C . MET A 1 83 ? -1.461 -2.347 -5.568 1.00 97.75 83 MET A C 1
ATOM 608 O O . MET A 1 83 ? -0.544 -2.286 -6.386 1.00 97.75 83 MET A O 1
ATOM 612 N N . LEU A 1 84 ? -1.838 -3.503 -5.019 1.00 98.06 84 LEU A N 1
ATOM 613 C CA . LEU A 1 84 ? -1.272 -4.781 -5.445 1.00 98.06 84 LEU A CA 1
ATOM 614 C C . LEU A 1 84 ? -1.570 -5.059 -6.922 1.00 98.06 84 LEU A C 1
ATOM 616 O O . LEU A 1 84 ? -0.674 -5.449 -7.668 1.00 98.06 84 LEU A O 1
ATOM 620 N N . THR A 1 85 ? -2.808 -4.816 -7.355 1.00 98.19 85 THR A N 1
ATOM 621 C CA . THR A 1 85 ? -3.215 -4.975 -8.758 1.00 98.19 85 THR A CA 1
ATOM 622 C C . THR A 1 85 ? -2.416 -4.045 -9.667 1.00 98.19 85 THR A C 1
ATOM 624 O O . THR A 1 85 ? -1.903 -4.496 -10.690 1.00 98.19 85 THR A O 1
ATOM 627 N N . VAL A 1 86 ? -2.240 -2.779 -9.272 1.00 97.06 86 VAL A N 1
ATOM 628 C CA . VAL A 1 86 ? -1.377 -1.820 -9.981 1.00 97.06 86 VAL A CA 1
ATOM 629 C C . VAL A 1 86 ? 0.048 -2.360 -10.082 1.00 97.06 86 VAL A C 1
ATOM 631 O O . VAL A 1 86 ? 0.580 -2.416 -11.184 1.00 97.06 86 VAL A O 1
ATOM 634 N N . GLY A 1 87 ? 0.626 -2.854 -8.983 1.00 96.50 87 GLY A N 1
ATOM 635 C CA . GLY A 1 87 ? 1.959 -3.462 -8.988 1.00 96.50 87 GLY A CA 1
ATOM 636 C C . GLY A 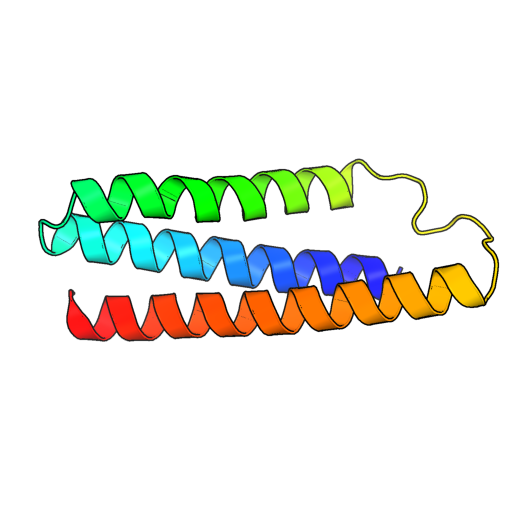1 87 ? 2.084 -4.631 -9.966 1.00 96.50 87 GLY A C 1
ATOM 637 O O . GLY A 1 87 ? 3.031 -4.673 -10.748 1.00 96.50 87 GLY A O 1
ATOM 638 N N . ILE A 1 88 ? 1.109 -5.545 -9.987 1.00 97.81 88 ILE A N 1
ATOM 639 C CA . ILE A 1 88 ? 1.085 -6.684 -10.922 1.00 97.81 88 ILE A CA 1
ATOM 640 C C . ILE A 1 88 ? 1.018 -6.200 -12.376 1.00 97.81 88 ILE A C 1
ATOM 642 O O . ILE A 1 88 ? 1.771 -6.688 -13.221 1.00 97.81 88 ILE A O 1
ATOM 646 N N . VAL A 1 89 ? 0.133 -5.247 -12.678 1.00 97.81 89 VAL A N 1
ATOM 647 C CA . VAL A 1 89 ? -0.023 -4.694 -14.032 1.00 97.81 89 VAL A CA 1
ATOM 648 C C . VAL A 1 89 ? 1.241 -3.955 -14.465 1.00 97.81 89 VAL A C 1
ATOM 650 O O . VAL A 1 89 ? 1.714 -4.174 -15.579 1.00 97.81 89 VAL A O 1
ATOM 653 N N . SER A 1 90 ? 1.827 -3.133 -13.592 1.00 95.06 90 SER A N 1
ATOM 654 C CA . SER A 1 90 ? 3.089 -2.442 -13.856 1.00 95.06 90 SER A CA 1
ATOM 655 C C . SER A 1 90 ? 4.211 -3.431 -14.143 1.00 95.06 90 SER A C 1
ATOM 657 O O . SER A 1 90 ? 4.888 -3.276 -15.153 1.00 95.06 90 SER A O 1
ATOM 659 N N . PHE A 1 91 ? 4.356 -4.478 -13.329 1.00 96.12 91 PHE A N 1
ATOM 660 C CA . PHE A 1 91 ? 5.366 -5.509 -13.559 1.00 96.12 91 PHE A CA 1
ATOM 661 C C . PHE A 1 91 ? 5.195 -6.151 -14.935 1.00 96.12 91 PHE A C 1
ATOM 663 O O . PHE A 1 91 ? 6.130 -6.161 -15.717 1.00 96.12 91 PHE A O 1
ATOM 670 N N . ARG A 1 92 ? 3.978 -6.589 -15.283 1.00 96.94 92 ARG A N 1
ATOM 671 C CA . ARG A 1 92 ? 3.681 -7.190 -16.596 1.00 96.94 92 ARG A CA 1
ATOM 672 C C . ARG A 1 92 ? 3.902 -6.260 -17.791 1.00 96.94 92 ARG A C 1
ATOM 674 O O . ARG A 1 92 ? 4.018 -6.752 -18.907 1.00 96.94 92 ARG A O 1
ATOM 681 N N . THR A 1 93 ? 3.859 -4.950 -17.572 1.00 95.44 93 THR A N 1
ATOM 682 C CA . THR A 1 93 ? 3.950 -3.944 -18.639 1.00 95.44 93 THR A CA 1
ATOM 683 C C . THR A 1 93 ? 5.385 -3.476 -18.860 1.00 95.44 93 THR A C 1
ATOM 685 O O . THR A 1 93 ? 5.756 -3.157 -19.986 1.00 95.44 93 THR A O 1
ATOM 688 N N . PHE A 1 94 ? 6.175 -3.398 -17.789 1.00 92.12 94 PHE A N 1
ATOM 689 C CA . PHE A 1 94 ? 7.475 -2.725 -17.777 1.00 92.12 94 PHE A CA 1
ATOM 690 C C . PHE A 1 94 ? 8.671 -3.663 -17.565 1.00 92.12 94 PHE A C 1
ATOM 692 O O . PHE A 1 94 ? 9.800 -3.229 -17.790 1.00 92.12 94 PHE A O 1
ATOM 699 N N . VAL A 1 95 ? 8.437 -4.906 -17.129 1.00 91.44 95 VAL A N 1
ATOM 700 C CA . VAL A 1 95 ? 9.458 -5.944 -16.900 1.00 91.44 95 VAL A CA 1
ATOM 701 C C . VAL A 1 95 ? 9.161 -7.152 -17.776 1.00 91.44 95 VAL A C 1
ATOM 703 O O . VAL A 1 95 ? 10.098 -7.593 -18.474 1.00 91.44 95 V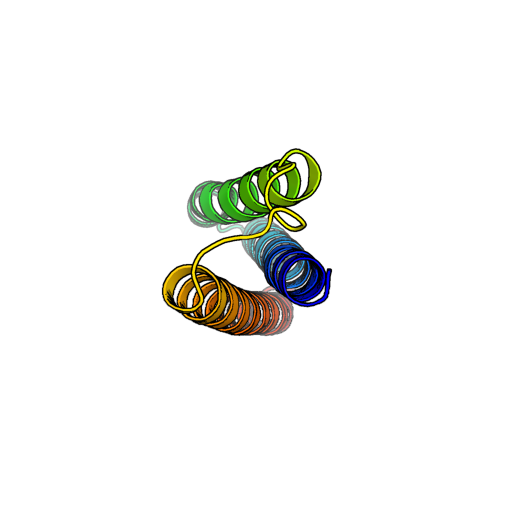AL A O 1
#

Secondary structure (DSSP, 8-state):
-HHHHHHHHHHHHHHHHHHHHHHHHHHTT-HHHHHHHHHHHHHHHHHHHHHHH--GGGS---HHHHHHHHHHHHHHHHHHHHHHHHHHHHHHHH-

Organism: NCBI:txid373386

Mean predicted aligned error: 3.99 Å

Nearest PDB structures (foldseek):
  3og6-assembly1_A  TM=3.336E-01  e=5.416E+00  Homo sapiens

pLDDT: mean 92.01, std 8.08, range [62.44, 98.25]

Radius of gyration: 15.34 Å; Cα contacts (8 Å, |Δi|>4): 113; chains: 1; bounding box: 34×19×44 Å

Solvent-accessible surface area (backbone atoms only — not comparable to full-atom values): 4658 Å² total; per-residue (Å²): 93,72,52,58,52,37,35,50,50,8,27,50,36,23,29,53,8,30,47,40,29,25,52,18,28,45,72,59,67,40,48,73,61,21,59,57,37,46,54,58,27,49,51,25,51,53,51,41,53,50,63,72,71,51,78,65,72,79,53,95,66,57,71,68,57,54,52,52,51,41,52,51,17,54,52,37,30,53,52,4,52,49,31,30,50,48,10,54,52,36,31,76,73,43,105

Foldseek 3Di:
DVLLVLQLQLLVLLLVLLVLLLVLCVLLVVNVVSVVSVVSNVVSVVSNVCSVPDPCPPPDDDPVVVVVSSVVSVVSNVNSNVSNVNSVVSNVVRD